Protein AF-A0A6F8YHE5-F1 (afdb_monomer_lite)

Secondary structure (DSSP, 8-state):
-HHHHHHTT--HHHHHHHHT--HHHHHHHHTT-SPPPHHHHHHHHHHTT---HHHHHHHHHHHHHHHHHHHHTT-SS-----THHHHHHHHGGG-

pLDDT: mean 73.05, std 18.0, range [39.25, 96.62]

InterPro domains:
  IPR001387 Cro/C1-type, helix-turn-helix domain [PS50943] (1-56)
  IPR001387 Cro/C1-type, helix-turn-helix domain [cd00093] (2-50)
  IPR010982 Lambda repressor-like, DNA-binding domain superfamily [SSF47413] (2-50)

Sequence (95 aa):
MRELREDRGFTLRYVSERLGLAYAEVKAFEHGGRVFQHGEVIGLLDLYGVYETGERERLFALARDTFRMSRWENDFDAPQLDTSLLDSLWLESMA

Structure (mmCIF, N/CA/C/O backbone):
data_AF-A0A6F8YHE5-F1
#
_entry.id   AF-A0A6F8YHE5-F1
#
loop_
_atom_site.group_PDB
_atom_site.id
_atom_site.type_symbol
_atom_site.label_atom_id
_atom_site.label_alt_id
_atom_site.label_comp_id
_atom_site.label_asym_id
_atom_site.label_entity_id
_atom_site.label_seq_id
_atom_site.pdbx_PDB_ins_code
_atom_site.Cartn_x
_atom_site.Cartn_y
_atom_site.Cartn_z
_atom_site.occupancy
_atom_site.B_iso_or_equiv
_atom_site.auth_seq_id
_atom_site.auth_comp_id
_atom_site.auth_asym_id
_atom_site.auth_atom_id
_atom_site.pdbx_PDB_model_num
ATOM 1 N N . MET A 1 1 ? -3.966 4.516 -2.005 1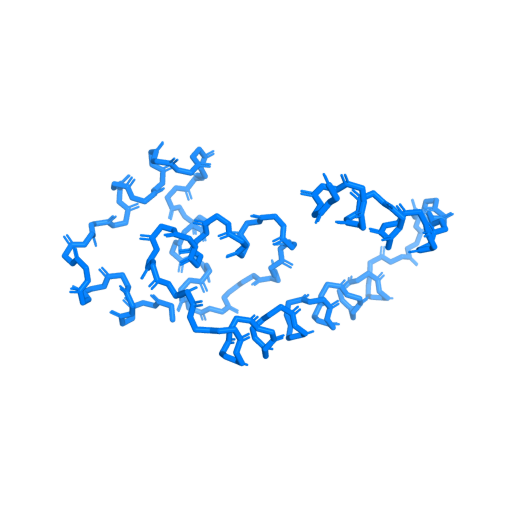.00 84.00 1 MET A N 1
ATOM 2 C CA . MET A 1 1 ? -2.858 3.641 -1.542 1.00 84.00 1 MET A CA 1
ATOM 3 C C . MET A 1 1 ? -2.361 4.016 -0.157 1.00 84.00 1 MET A C 1
ATOM 5 O O . MET A 1 1 ? -2.436 3.172 0.720 1.00 84.00 1 MET A O 1
ATOM 9 N N . ARG A 1 2 ? -1.899 5.255 0.068 1.00 91.81 2 ARG A N 1
ATOM 10 C CA . ARG A 1 2 ? -1.466 5.700 1.403 1.00 91.81 2 ARG A CA 1
ATOM 11 C C . ARG A 1 2 ? -2.549 5.537 2.474 1.00 91.81 2 ARG A C 1
ATOM 13 O O . ARG A 1 2 ? -2.283 4.938 3.506 1.00 91.81 2 ARG A O 1
ATOM 20 N N . GLU A 1 3 ? -3.750 6.036 2.200 1.00 91.06 3 GLU A N 1
ATOM 21 C CA . GLU A 1 3 ? -4.895 5.945 3.119 1.00 91.06 3 GLU A CA 1
ATOM 22 C C . GLU A 1 3 ? -5.221 4.483 3.451 1.00 91.06 3 GLU A C 1
ATOM 24 O O . GLU A 1 3 ? -5.241 4.114 4.615 1.00 91.06 3 GLU A O 1
ATOM 29 N N . LEU A 1 4 ? -5.292 3.612 2.436 1.00 90.75 4 LEU A N 1
ATOM 30 C CA . LEU A 1 4 ? -5.491 2.166 2.618 1.00 90.75 4 LEU A CA 1
ATOM 31 C C . LEU A 1 4 ? -4.443 1.520 3.542 1.00 90.75 4 LEU A C 1
ATOM 33 O O . LEU A 1 4 ? -4.767 0.625 4.320 1.00 90.75 4 LEU A O 1
ATOM 37 N N . ARG A 1 5 ? -3.179 1.959 3.471 1.00 94.19 5 ARG A N 1
ATOM 38 C CA . ARG A 1 5 ? -2.127 1.489 4.384 1.00 94.19 5 ARG A CA 1
ATOM 39 C C . ARG A 1 5 ? -2.379 1.965 5.814 1.00 94.19 5 ARG A C 1
ATOM 41 O O . ARG A 1 5 ? -2.227 1.187 6.758 1.00 94.19 5 ARG A O 1
ATOM 48 N N . GLU A 1 6 ? -2.686 3.250 5.966 1.00 94.75 6 GLU A N 1
ATOM 49 C CA . GLU A 1 6 ? -2.890 3.905 7.261 1.00 94.75 6 GLU A CA 1
ATOM 50 C C . GLU A 1 6 ? -4.127 3.350 7.980 1.00 94.75 6 GLU A C 1
ATOM 52 O O . GLU A 1 6 ? -4.032 3.045 9.167 1.00 94.75 6 GLU A O 1
ATOM 57 N N . ASP A 1 7 ? -5.211 3.073 7.255 1.00 94.06 7 ASP A N 1
ATOM 58 C CA . ASP A 1 7 ? -6.424 2.427 7.776 1.00 94.06 7 ASP A CA 1
ATOM 59 C C . ASP A 1 7 ? -6.157 1.023 8.333 1.00 94.06 7 ASP A C 1
ATOM 61 O O . ASP A 1 7 ? -6.815 0.567 9.268 1.00 94.06 7 ASP A O 1
ATOM 65 N N . ARG A 1 8 ? -5.155 0.325 7.786 1.00 92.06 8 ARG A N 1
ATOM 66 C CA . ARG A 1 8 ? -4.695 -0.979 8.290 1.00 92.06 8 ARG A CA 1
ATOM 67 C C . ARG A 1 8 ? -3.646 -0.874 9.394 1.00 92.06 8 ARG A C 1
ATOM 69 O O . ARG A 1 8 ? -3.199 -1.898 9.904 1.00 92.06 8 ARG A O 1
ATOM 76 N N . GLY A 1 9 ? -3.239 0.338 9.770 1.00 95.25 9 GLY A N 1
ATOM 77 C CA . GLY A 1 9 ? -2.210 0.576 10.782 1.00 95.25 9 GLY A CA 1
ATOM 78 C C . GLY A 1 9 ? -0.815 0.113 10.357 1.00 95.25 9 GLY A C 1
ATOM 79 O O . GLY A 1 9 ? 0.062 -0.075 11.201 1.00 95.25 9 GLY A O 1
ATOM 80 N N . PHE A 1 10 ? -0.582 -0.097 9.058 1.00 96.19 10 PHE A N 1
ATOM 81 C CA . PHE A 1 10 ? 0.697 -0.591 8.569 1.00 96.19 10 PHE A CA 1
ATOM 82 C C . PHE A 1 10 ? 1.716 0.536 8.412 1.00 96.19 10 PHE A C 1
ATOM 84 O O . PHE A 1 10 ? 1.448 1.609 7.865 1.00 96.19 10 PHE A O 1
ATOM 91 N N . THR A 1 11 ? 2.945 0.267 8.846 1.00 96.62 11 THR A N 1
ATOM 92 C CA . THR A 1 11 ? 4.078 1.153 8.565 1.00 96.62 11 THR A CA 1
ATOM 93 C C . THR A 1 11 ? 4.620 0.879 7.164 1.00 96.62 11 THR A C 1
ATOM 95 O O . THR A 1 11 ? 4.538 -0.241 6.663 1.00 96.62 11 THR A O 1
ATOM 98 N N . LEU A 1 12 ? 5.245 1.878 6.537 1.00 95.19 12 LEU A N 1
ATOM 99 C CA . LEU A 1 12 ? 5.942 1.686 5.258 1.00 95.19 12 LEU A CA 1
ATOM 100 C C . LEU A 1 12 ? 7.012 0.582 5.336 1.00 95.19 12 LEU A C 1
ATOM 102 O O . LEU A 1 12 ? 7.185 -0.176 4.388 1.00 95.19 12 LEU A O 1
ATOM 106 N N . ARG A 1 13 ? 7.693 0.460 6.485 1.00 95.75 13 ARG A N 1
ATOM 107 C CA . ARG A 1 13 ? 8.690 -0.588 6.740 1.00 95.75 13 ARG A CA 1
ATOM 108 C C . ARG A 1 13 ? 8.064 -1.981 6.760 1.00 95.75 13 ARG A C 1
ATOM 110 O 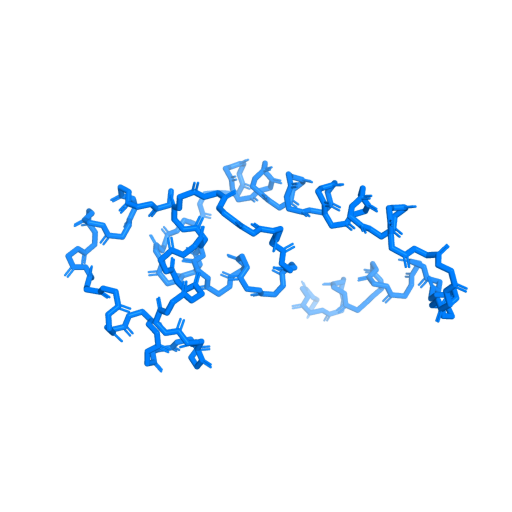O . ARG A 1 13 ? 8.593 -2.895 6.142 1.00 95.75 13 ARG A O 1
ATOM 117 N N . TYR A 1 14 ? 6.931 -2.128 7.440 1.00 96.44 14 TYR A N 1
ATOM 118 C CA . TYR A 1 14 ? 6.200 -3.392 7.463 1.00 96.44 14 TYR A CA 1
ATOM 119 C C . TYR A 1 14 ? 5.801 -3.823 6.047 1.00 96.44 14 TYR A C 1
ATOM 121 O O . TYR A 1 14 ? 6.014 -4.968 5.661 1.00 96.44 14 TYR A O 1
ATOM 129 N N . VAL A 1 15 ? 5.284 -2.889 5.246 1.00 94.62 15 VAL A N 1
ATOM 130 C CA . VAL A 1 15 ? 4.894 -3.158 3.856 1.00 94.62 15 VAL A CA 1
ATOM 131 C C . VAL A 1 15 ? 6.099 -3.540 2.999 1.00 94.62 15 VAL A C 1
ATOM 133 O O . VAL A 1 15 ? 6.024 -4.513 2.252 1.00 94.62 15 VAL A O 1
ATOM 136 N N . SER A 1 16 ? 7.220 -2.824 3.134 1.00 93.12 16 SER A N 1
ATOM 137 C CA . SER A 1 16 ? 8.441 -3.118 2.377 1.00 93.12 16 SER A CA 1
ATOM 138 C C . SER A 1 16 ? 8.965 -4.522 2.682 1.00 93.12 16 SER A C 1
ATOM 140 O O . SER A 1 16 ? 9.238 -5.294 1.769 1.00 93.12 16 SER A O 1
ATOM 142 N N . GLU A 1 17 ? 9.038 -4.884 3.966 1.00 93.31 17 GLU A N 1
ATOM 143 C CA . GLU A 1 17 ? 9.479 -6.211 4.410 1.00 93.31 17 GLU A CA 1
ATOM 144 C C . GLU A 1 17 ? 8.513 -7.310 3.940 1.00 93.31 17 GLU A C 1
ATOM 146 O O . GLU A 1 17 ? 8.946 -8.363 3.477 1.00 93.31 17 GLU A O 1
ATOM 151 N N . ARG A 1 18 ? 7.200 -7.061 4.005 1.00 91.94 18 ARG A N 1
ATOM 152 C CA . ARG A 1 18 ? 6.173 -8.052 3.664 1.00 91.94 18 ARG A CA 1
ATOM 153 C C . ARG A 1 18 ? 6.071 -8.348 2.167 1.00 91.94 18 ARG A C 1
ATOM 155 O O . ARG A 1 18 ? 5.664 -9.459 1.818 1.00 91.94 18 ARG A O 1
ATOM 162 N N . LEU A 1 19 ? 6.402 -7.370 1.322 1.00 87.81 19 LEU A N 1
ATOM 163 C CA . LEU A 1 19 ? 6.350 -7.468 -0.141 1.00 87.81 19 LEU A CA 1
ATOM 164 C C . LEU A 1 19 ? 7.726 -7.661 -0.794 1.00 87.81 19 LEU A C 1
ATOM 166 O O . LEU A 1 19 ? 7.789 -7.881 -1.998 1.00 87.81 19 LEU A O 1
ATOM 170 N N . GLY A 1 20 ? 8.820 -7.578 -0.030 1.00 88.44 20 GLY A N 1
ATOM 171 C CA . GLY A 1 20 ? 10.180 -7.663 -0.571 1.00 88.44 20 GLY A CA 1
ATOM 172 C C . GLY A 1 20 ? 10.577 -6.465 -1.443 1.00 88.44 20 GLY A C 1
ATOM 173 O O . GLY A 1 20 ? 11.486 -6.581 -2.259 1.00 88.44 20 GLY A O 1
ATOM 174 N N . LEU A 1 21 ? 9.898 -5.327 -1.283 1.00 87.62 21 LEU A N 1
ATOM 175 C CA . LEU A 1 21 ? 10.139 -4.094 -2.037 1.00 87.62 21 LEU A CA 1
ATOM 176 C C . LEU A 1 21 ? 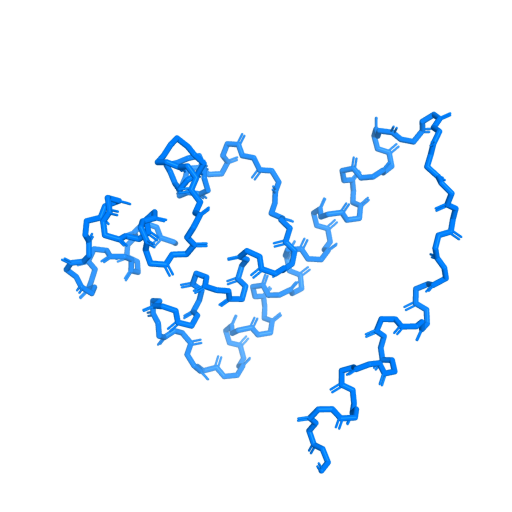11.051 -3.153 -1.250 1.00 87.62 21 LEU A C 1
ATOM 178 O O . LEU A 1 21 ? 11.063 -3.179 -0.017 1.00 87.62 21 LEU A O 1
ATOM 182 N N . ALA A 1 22 ? 11.779 -2.262 -1.924 1.00 90.38 22 ALA A N 1
ATOM 183 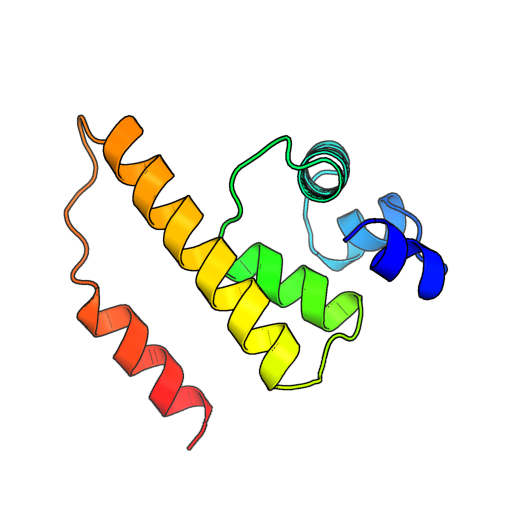C CA . ALA A 1 22 ? 12.545 -1.245 -1.216 1.00 90.38 22 ALA A CA 1
ATOM 184 C C . ALA A 1 22 ? 11.608 -0.195 -0.593 1.00 90.38 22 ALA A C 1
ATOM 186 O O . ALA A 1 22 ? 10.611 0.222 -1.181 1.00 90.38 22 ALA A O 1
ATOM 187 N N . TYR A 1 23 ? 11.956 0.316 0.592 1.00 91.56 23 TYR A N 1
ATOM 188 C CA . TYR A 1 23 ? 11.160 1.337 1.291 1.00 91.56 23 TYR A CA 1
ATOM 189 C C . TYR A 1 23 ? 10.867 2.572 0.419 1.00 91.56 23 TYR A C 1
ATOM 191 O O . TYR A 1 23 ? 9.761 3.116 0.434 1.00 91.56 23 TYR A O 1
ATOM 199 N N . ALA A 1 24 ? 11.865 3.016 -0.353 1.00 89.50 24 ALA A N 1
ATOM 200 C CA . ALA A 1 24 ? 11.728 4.142 -1.271 1.00 89.50 24 ALA A CA 1
ATOM 201 C C . ALA A 1 24 ? 10.716 3.859 -2.392 1.00 89.50 24 ALA A C 1
ATOM 203 O O . ALA A 1 24 ? 10.001 4.772 -2.797 1.00 89.50 24 ALA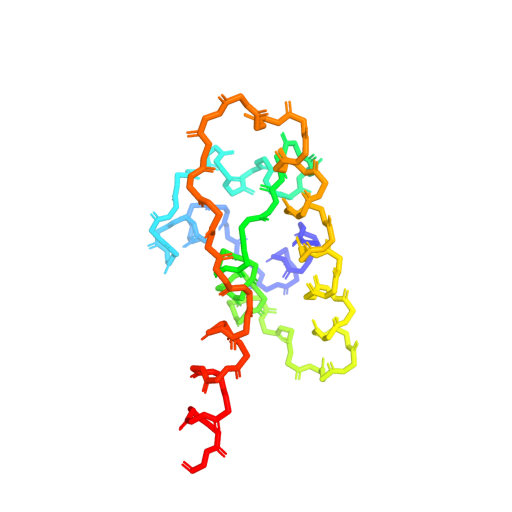 A O 1
ATOM 204 N N . GLU A 1 25 ? 10.609 2.607 -2.841 1.00 86.69 25 GLU A N 1
ATOM 205 C CA . GLU A 1 25 ? 9.628 2.188 -3.841 1.00 86.69 25 GLU A CA 1
ATOM 206 C C . GLU A 1 25 ? 8.221 2.215 -3.253 1.00 86.69 25 GLU A C 1
ATOM 208 O O . GLU A 1 25 ? 7.358 2.868 -3.828 1.00 86.69 25 GLU A O 1
ATOM 213 N N . VAL A 1 26 ? 8.007 1.636 -2.062 1.00 89.38 26 VAL A N 1
ATOM 214 C CA . VAL A 1 26 ? 6.721 1.718 -1.333 1.00 89.38 26 VAL A CA 1
ATOM 215 C C . VAL A 1 26 ? 6.272 3.168 -1.165 1.00 89.38 26 VAL A C 1
ATOM 217 O O . VAL A 1 26 ? 5.127 3.517 -1.455 1.00 89.38 26 VAL A O 1
ATOM 220 N N . LYS A 1 27 ? 7.195 4.051 -0.775 1.00 90.12 27 LYS A N 1
ATOM 221 C CA . LYS A 1 27 ? 6.912 5.481 -0.660 1.00 90.12 27 LYS A CA 1
ATOM 222 C C . LYS A 1 27 ? 6.567 6.111 -2.014 1.00 90.12 27 LYS A C 1
ATOM 224 O O . LYS A 1 27 ? 5.605 6.871 -2.082 1.00 90.12 27 LYS A O 1
ATOM 229 N N . ALA A 1 28 ? 7.320 5.820 -3.074 1.00 85.44 28 ALA A N 1
ATOM 230 C CA . ALA A 1 28 ? 7.048 6.344 -4.411 1.00 85.44 28 ALA A CA 1
ATOM 231 C C . ALA A 1 28 ? 5.690 5.863 -4.948 1.00 85.44 28 ALA A C 1
ATOM 233 O O . ALA A 1 28 ? 4.952 6.671 -5.511 1.00 85.44 28 ALA A O 1
ATOM 234 N N . PHE A 1 29 ? 5.321 4.600 -4.706 1.00 83.12 29 PHE A N 1
ATOM 235 C CA . PHE A 1 29 ? 4.013 4.047 -5.070 1.00 83.12 29 PHE A CA 1
ATOM 236 C C . PHE A 1 29 ? 2.865 4.824 -4.434 1.00 83.12 29 PHE A C 1
ATOM 238 O O . PHE A 1 29 ? 1.889 5.154 -5.101 1.00 83.12 29 PHE A O 1
ATOM 245 N N . GLU A 1 30 ? 2.980 5.157 -3.150 1.00 86.88 30 GLU A N 1
ATOM 246 C CA . GLU A 1 30 ? 1.922 5.874 -2.437 1.00 86.88 30 GLU A CA 1
ATOM 247 C C . GLU A 1 30 ? 1.715 7.315 -2.900 1.00 86.88 30 GLU A C 1
ATOM 249 O O . GLU A 1 30 ? 0.625 7.851 -2.713 1.00 86.88 30 GLU A O 1
ATOM 254 N N . HIS A 1 31 ? 2.735 7.924 -3.508 1.00 86.44 31 HIS A N 1
ATOM 255 C CA . HIS A 1 31 ? 2.705 9.309 -3.981 1.00 86.44 31 HIS A CA 1
ATOM 256 C C . HIS A 1 31 ? 2.568 9.420 -5.509 1.00 86.44 31 HIS A C 1
ATOM 258 O O . HIS A 1 31 ? 2.623 10.527 -6.036 1.00 86.44 31 HIS A O 1
ATOM 264 N N . GLY A 1 32 ? 2.424 8.299 -6.230 1.00 78.44 32 GLY A N 1
ATOM 265 C CA . GLY A 1 32 ? 2.357 8.287 -7.697 1.00 78.44 32 GLY A CA 1
ATOM 266 C C . GLY A 1 32 ? 3.678 8.649 -8.389 1.00 78.44 32 GLY A C 1
ATOM 267 O O . GLY A 1 32 ? 3.676 9.068 -9.540 1.00 78.44 32 GLY A O 1
ATOM 268 N N . GLY A 1 33 ? 4.813 8.511 -7.697 1.00 74.12 33 GLY A N 1
ATOM 269 C CA . GLY A 1 33 ? 6.138 8.889 -8.202 1.00 74.12 33 GLY A CA 1
ATOM 270 C C . GLY A 1 33 ? 6.784 7.877 -9.155 1.00 74.12 33 GLY A C 1
ATOM 271 O O . GLY A 1 33 ? 7.862 8.149 -9.675 1.00 74.12 33 GLY A O 1
ATOM 272 N N . ARG A 1 34 ? 6.166 6.707 -9.368 1.00 72.69 34 ARG A N 1
ATOM 273 C CA . ARG A 1 34 ? 6.592 5.705 -10.358 1.00 72.69 34 ARG A CA 1
ATOM 274 C C . ARG A 1 34 ? 5.394 4.989 -10.967 1.00 72.69 34 ARG A C 1
ATOM 276 O O . ARG A 1 34 ? 4.350 4.869 -10.328 1.00 72.69 34 ARG A O 1
ATOM 283 N N . VAL A 1 35 ? 5.591 4.461 -12.172 1.00 69.12 35 VAL A N 1
ATOM 284 C CA . VAL A 1 35 ? 4.629 3.575 -12.832 1.00 69.12 35 VAL A CA 1
ATOM 285 C C . VAL A 1 35 ? 4.580 2.233 -12.104 1.00 69.12 35 VAL A C 1
ATOM 287 O O . VAL A 1 35 ? 5.587 1.726 -11.601 1.00 69.12 35 VAL A O 1
ATOM 290 N N . PHE A 1 36 ? 3.380 1.676 -12.026 1.00 68.00 36 PHE A N 1
ATOM 291 C CA . PHE A 1 36 ? 3.106 0.427 -11.340 1.00 68.00 36 PHE A CA 1
ATOM 292 C C . PHE A 1 36 ? 3.392 -0.782 -12.238 1.00 68.00 36 PHE A C 1
ATOM 294 O O . PHE A 1 36 ? 2.875 -0.843 -13.355 1.00 68.00 36 PHE A O 1
ATOM 301 N N . GLN A 1 37 ? 4.136 -1.782 -11.748 1.00 72.56 37 GLN A N 1
ATOM 302 C CA . GLN A 1 37 ? 4.089 -3.110 -12.361 1.00 72.56 37 GLN A CA 1
ATOM 303 C C . GLN A 1 37 ? 2.884 -3.882 -11.821 1.00 72.56 37 GLN A C 1
ATOM 305 O O . GLN A 1 37 ? 2.520 -3.767 -10.650 1.00 72.56 37 GLN A O 1
ATOM 310 N N . HIS A 1 38 ? 2.264 -4.699 -12.673 1.00 71.88 38 HIS A N 1
ATOM 311 C CA . HIS A 1 38 ? 1.014 -5.384 -12.341 1.00 71.88 38 HIS A CA 1
ATOM 312 C C . HIS A 1 38 ? 1.112 -6.247 -11.066 1.00 71.88 38 HIS A C 1
ATOM 314 O O . HIS A 1 38 ? 0.240 -6.161 -10.203 1.00 71.88 38 HIS A O 1
ATOM 320 N N . GLY A 1 39 ? 2.204 -7.004 -10.898 1.00 73.75 39 GLY A N 1
ATOM 321 C CA . GLY A 1 39 ? 2.417 -7.855 -9.718 1.00 73.75 39 GLY A CA 1
ATOM 322 C C . GLY A 1 39 ? 2.565 -7.080 -8.404 1.00 73.75 39 GLY A C 1
ATOM 323 O O . GLY A 1 39 ? 2.072 -7.518 -7.367 1.00 73.75 39 GLY A O 1
ATOM 324 N N . GLU A 1 40 ? 3.178 -5.895 -8.445 1.00 81.00 40 GLU A N 1
ATOM 325 C CA . GLU A 1 40 ? 3.374 -5.041 -7.264 1.00 81.00 40 GLU A CA 1
ATOM 326 C C . GLU A 1 40 ? 2.038 -4.478 -6.764 1.00 81.00 40 GLU A C 1
ATOM 328 O O . GLU A 1 40 ? 1.793 -4.408 -5.559 1.00 81.00 40 GLU A O 1
ATOM 333 N N . VAL A 1 41 ? 1.140 -4.130 -7.693 1.00 81.81 41 VAL A N 1
ATOM 334 C CA . VAL A 1 41 ? -0.212 -3.650 -7.371 1.00 81.81 41 VAL A CA 1
ATOM 335 C C . VAL A 1 41 ? -1.038 -4.751 -6.735 1.00 81.81 41 VAL A C 1
ATOM 337 O O . VAL A 1 41 ? -1.684 -4.495 -5.726 1.00 81.81 41 VAL A O 1
ATOM 340 N N . ILE A 1 42 ? -0.985 -5.973 -7.272 1.00 83.75 42 ILE A N 1
ATOM 341 C CA . ILE A 1 42 ? -1.670 -7.126 -6.673 1.00 83.75 42 ILE A CA 1
ATOM 342 C C . ILE A 1 42 ? -1.212 -7.310 -5.224 1.00 83.75 42 ILE A C 1
ATOM 344 O O . ILE A 1 42 ? -2.042 -7.303 -4.318 1.00 83.75 42 ILE A O 1
ATOM 348 N N . GLY A 1 43 ? 0.103 -7.382 -4.992 1.00 86.38 43 GLY A N 1
ATOM 349 C CA . GLY A 1 43 ? 0.653 -7.576 -3.650 1.00 86.38 43 GLY A CA 1
ATOM 350 C C . GLY A 1 43 ? 0.256 -6.470 -2.667 1.00 86.38 43 GLY A C 1
ATOM 351 O O . GLY A 1 43 ? -0.095 -6.758 -1.523 1.00 86.38 43 GLY A O 1
ATOM 352 N N . LEU A 1 44 ? 0.259 -5.208 -3.109 1.00 86.69 44 LEU A N 1
ATOM 353 C CA . LEU A 1 44 ? -0.176 -4.080 -2.284 1.00 86.69 44 LEU A CA 1
ATOM 354 C C . LEU A 1 44 ? -1.675 -4.125 -1.973 1.00 86.69 44 LEU A C 1
ATOM 356 O O . LEU A 1 44 ? -2.052 -3.895 -0.828 1.00 86.69 44 LEU A O 1
ATOM 360 N N . LEU A 1 45 ? -2.528 -4.414 -2.958 1.00 86.50 45 LEU A N 1
ATOM 361 C CA . LEU A 1 45 ? -3.979 -4.478 -2.759 1.00 86.50 45 LEU A CA 1
ATOM 362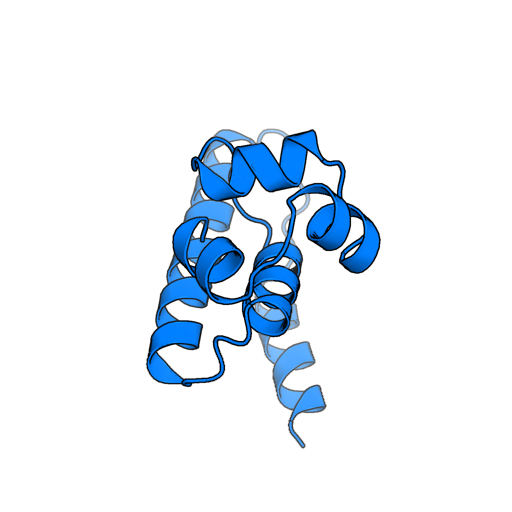 C C . LEU A 1 45 ? -4.380 -5.648 -1.866 1.00 86.50 45 LEU A C 1
ATOM 364 O O . LEU A 1 45 ? -5.221 -5.467 -0.988 1.00 86.50 45 LEU A O 1
ATOM 368 N N . ASP A 1 46 ? -3.744 -6.805 -2.029 1.00 87.88 46 ASP A N 1
ATOM 369 C CA . ASP A 1 46 ? -3.977 -7.964 -1.171 1.00 87.88 46 ASP A CA 1
ATOM 370 C C . ASP A 1 46 ? -3.527 -7.662 0.265 1.00 87.88 46 ASP A C 1
ATOM 372 O O . ASP A 1 46 ? -4.272 -7.895 1.218 1.00 87.88 46 ASP A O 1
ATOM 376 N N . LEU A 1 47 ? -2.347 -7.051 0.442 1.00 90.56 47 LEU A N 1
ATOM 377 C CA . LEU A 1 47 ? -1.863 -6.660 1.765 1.00 90.56 47 LEU A CA 1
ATOM 378 C C . LEU A 1 47 ? -2.781 -5.615 2.412 1.00 90.56 47 LEU A C 1
ATOM 380 O O . LEU A 1 47 ? -3.139 -5.740 3.581 1.00 90.56 47 LEU A O 1
ATOM 384 N N . TYR A 1 48 ? -3.220 -4.615 1.651 1.00 91.56 48 TYR A N 1
ATOM 385 C CA . TYR A 1 48 ? -4.158 -3.590 2.112 1.00 91.56 48 TYR A CA 1
ATOM 386 C C . TYR A 1 48 ? -5.608 -4.085 2.145 1.00 91.56 48 TYR A C 1
ATOM 388 O O . TYR A 1 48 ? -6.500 -3.327 2.506 1.00 91.56 48 TYR A O 1
ATOM 396 N N . GLY A 1 49 ? -5.839 -5.365 1.830 1.00 86.25 49 GLY A N 1
ATOM 397 C CA . GLY A 1 49 ? -7.112 -6.080 1.804 1.00 86.25 49 GLY A CA 1
ATOM 398 C C . GLY A 1 49 ? -8.226 -5.387 1.038 1.00 86.25 49 GLY A C 1
ATOM 399 O O . GLY A 1 49 ? -9.343 -5.298 1.549 1.00 86.25 49 GLY A O 1
ATOM 400 N N . VAL A 1 50 ? -7.908 -4.900 -0.157 1.00 84.44 50 VAL A N 1
ATOM 401 C CA . VAL A 1 50 ? -8.886 -4.477 -1.158 1.00 84.44 50 VAL A CA 1
ATOM 402 C C . VAL A 1 50 ? -9.348 -5.727 -1.904 1.00 84.44 50 VAL A C 1
ATOM 404 O O . VAL A 1 50 ? -8.728 -6.163 -2.874 1.00 84.44 50 VAL A O 1
ATOM 407 N N . TYR A 1 51 ? -10.423 -6.336 -1.405 1.00 76.88 51 TYR A N 1
ATOM 408 C CA . TYR A 1 51 ? -10.968 -7.587 -1.944 1.00 76.88 51 TYR A CA 1
ATOM 409 C C . TYR A 1 51 ? -12.239 -7.392 -2.777 1.00 76.88 51 TYR A C 1
ATOM 411 O O . TYR A 1 51 ? -12.675 -8.328 -3.444 1.00 76.88 51 TYR A O 1
ATOM 419 N N . GLU A 1 52 ? -12.840 -6.198 -2.754 1.00 78.81 52 GLU A N 1
ATOM 420 C CA . GLU A 1 52 ? -14.041 -5.919 -3.538 1.00 78.81 52 GLU A CA 1
ATOM 421 C C . GLU A 1 52 ? -13.713 -5.942 -5.036 1.00 78.81 52 GLU A C 1
ATOM 423 O O . GLU A 1 52 ? -12.897 -5.159 -5.529 1.00 78.81 52 GLU A O 1
ATOM 428 N N . THR A 1 53 ? -14.363 -6.851 -5.766 1.00 72.31 53 THR A N 1
ATOM 429 C CA . THR A 1 53 ? -14.022 -7.191 -7.153 1.00 72.31 53 THR A CA 1
ATOM 430 C C . THR A 1 53 ? -14.043 -5.973 -8.077 1.00 72.31 53 THR A C 1
ATOM 432 O O . THR A 1 53 ? -13.111 -5.784 -8.853 1.00 72.31 53 THR A O 1
ATOM 435 N N . GLY A 1 54 ? -15.035 -5.087 -7.938 1.00 77.31 54 GLY A N 1
ATOM 436 C CA . GLY A 1 54 ? -15.169 -3.908 -8.799 1.00 77.31 54 GLY A CA 1
ATOM 437 C C . GLY A 1 54 ? -14.114 -2.823 -8.554 1.00 77.31 54 GLY A C 1
ATOM 438 O O . GLY A 1 54 ? -13.674 -2.162 -9.494 1.00 77.31 54 GLY A O 1
ATOM 439 N N . GLU A 1 55 ? -13.676 -2.620 -7.310 1.00 73.81 55 GLU A N 1
ATOM 440 C CA . GLU A 1 55 ? -12.588 -1.681 -7.007 1.00 73.81 55 GLU A CA 1
ATOM 441 C C . GLU A 1 55 ? -11.236 -2.248 -7.444 1.00 73.81 55 GLU A C 1
ATOM 443 O O . GLU A 1 55 ? -10.427 -1.547 -8.058 1.00 73.81 55 GLU A O 1
ATOM 448 N N . ARG A 1 56 ? -11.037 -3.547 -7.213 1.00 76.38 56 ARG A N 1
ATOM 449 C CA . ARG A 1 56 ? -9.837 -4.272 -7.620 1.00 76.38 56 ARG A CA 1
ATOM 450 C C . ARG A 1 56 ? -9.655 -4.254 -9.142 1.00 76.38 56 ARG A C 1
ATOM 452 O O . ARG A 1 56 ? -8.573 -3.924 -9.619 1.00 76.38 56 ARG A O 1
ATOM 459 N N . GLU A 1 57 ? -10.715 -4.514 -9.908 1.00 76.19 57 GLU A N 1
ATOM 460 C CA . GLU A 1 57 ? -10.699 -4.448 -11.376 1.00 76.19 57 GLU A CA 1
ATOM 461 C C . GLU A 1 57 ? -10.359 -3.049 -11.902 1.00 76.19 57 GLU A C 1
ATOM 463 O O . GLU A 1 57 ? -9.546 -2.921 -12.820 1.00 76.19 57 GLU A O 1
ATOM 468 N N . ARG A 1 58 ? -10.915 -1.987 -11.301 1.00 78.44 58 ARG A N 1
ATOM 469 C CA . ARG A 1 58 ? -10.589 -0.601 -11.682 1.00 78.44 58 ARG A CA 1
ATOM 470 C C . ARG A 1 58 ? -9.111 -0.282 -11.465 1.00 78.44 58 ARG A C 1
ATOM 472 O O . ARG A 1 58 ? -8.472 0.298 -12.342 1.00 78.44 58 ARG A O 1
ATOM 479 N N . LEU A 1 59 ? -8.559 -0.674 -10.318 1.00 72.81 59 LEU A N 1
ATOM 480 C CA . LEU A 1 59 ? -7.151 -0.441 -9.989 1.00 72.81 59 LEU A CA 1
ATOM 481 C C . LEU A 1 59 ? -6.215 -1.276 -10.875 1.00 72.81 59 LEU A C 1
ATOM 483 O O . LEU A 1 59 ? -5.166 -0.785 -11.298 1.00 72.81 59 LEU A O 1
ATOM 487 N N . PHE A 1 60 ? -6.616 -2.497 -11.236 1.00 74.12 60 PHE A N 1
ATOM 488 C CA . PHE A 1 60 ? -5.889 -3.313 -12.208 1.00 74.12 60 PHE A CA 1
ATOM 489 C C . PHE A 1 60 ? -5.901 -2.721 -13.612 1.00 74.12 60 PHE A C 1
ATOM 491 O O . PHE A 1 60 ? -4.846 -2.675 -14.249 1.00 74.12 60 PHE A O 1
ATOM 498 N N . ALA A 1 61 ? -7.050 -2.241 -14.089 1.00 76.00 61 ALA A N 1
ATOM 499 C CA . ALA A 1 61 ? -7.148 -1.585 -15.388 1.00 76.00 61 ALA A CA 1
ATOM 500 C C . ALA A 1 61 ? -6.217 -0.363 -15.458 1.00 76.00 61 ALA A C 1
ATOM 502 O O . ALA A 1 61 ? -5.432 -0.243 -16.397 1.00 76.00 61 ALA A O 1
ATOM 503 N N . LEU A 1 62 ? -6.212 0.468 -14.410 1.00 72.44 62 LEU A N 1
ATOM 504 C CA . LEU A 1 62 ? -5.346 1.643 -14.319 1.00 72.44 62 LEU A CA 1
ATOM 505 C C . LEU A 1 62 ? -3.851 1.280 -14.337 1.00 72.44 62 LEU A C 1
ATOM 507 O O . LEU A 1 62 ? -3.061 1.903 -15.051 1.00 72.44 62 LEU A O 1
ATOM 511 N N . ALA A 1 63 ? -3.451 0.254 -13.582 1.00 70.69 63 ALA A N 1
ATOM 512 C CA . ALA A 1 63 ? -2.068 -0.217 -13.562 1.00 70.69 63 ALA A CA 1
ATOM 513 C C . ALA A 1 63 ? -1.632 -0.771 -14.928 1.00 70.69 63 ALA A C 1
ATOM 515 O O . ALA A 1 63 ? -0.541 -0.459 -15.408 1.00 70.69 63 ALA A O 1
ATOM 516 N N . ARG A 1 64 ? -2.504 -1.550 -15.583 1.00 68.88 64 ARG A N 1
ATOM 517 C CA . ARG A 1 64 ? -2.253 -2.120 -16.913 1.00 68.88 64 ARG A CA 1
ATOM 518 C C . ARG A 1 64 ? -2.086 -1.035 -17.975 1.00 68.88 64 ARG A C 1
ATOM 520 O O . ARG A 1 64 ? -1.170 -1.130 -18.791 1.00 68.88 64 ARG A O 1
ATOM 527 N N . ASP A 1 65 ? -2.934 -0.014 -17.959 1.00 66.94 65 ASP A N 1
ATOM 528 C CA . ASP A 1 65 ? -2.891 1.065 -18.948 1.00 66.94 65 ASP A CA 1
ATOM 529 C C . ASP A 1 65 ? -1.662 1.964 -18.756 1.00 66.94 65 ASP A C 1
ATOM 531 O O . ASP A 1 65 ? -0.991 2.306 -19.730 1.00 66.94 65 ASP A O 1
ATOM 535 N N . THR A 1 66 ? -1.278 2.247 -17.507 1.00 62.59 66 THR A N 1
ATOM 536 C CA . THR A 1 66 ? -0.073 3.043 -17.216 1.00 62.59 66 THR A CA 1
ATOM 537 C C . THR A 1 66 ? 1.206 2.285 -17.590 1.00 62.59 66 THR A C 1
ATOM 539 O O . THR A 1 66 ? 2.128 2.862 -18.166 1.00 62.59 66 THR A O 1
ATOM 542 N N . PHE A 1 67 ? 1.258 0.974 -17.327 1.00 60.28 67 PHE A N 1
ATOM 543 C CA . PHE A 1 67 ? 2.374 0.127 -17.756 1.00 60.28 67 PHE A CA 1
ATOM 544 C C . PHE A 1 67 ? 2.491 0.068 -19.283 1.00 60.28 67 PHE A C 1
ATOM 546 O O . PHE A 1 67 ? 3.594 0.164 -19.821 1.00 60.28 67 PHE A O 1
ATOM 553 N N . ARG A 1 68 ? 1.355 -0.038 -19.991 1.00 57.91 68 ARG A N 1
ATOM 554 C CA . ARG A 1 68 ? 1.330 0.045 -21.456 1.00 57.91 68 ARG A CA 1
ATOM 555 C C . ARG A 1 68 ? 1.933 1.368 -21.913 1.00 57.91 68 ARG A C 1
ATOM 557 O O . ARG A 1 68 ? 2.905 1.320 -22.651 1.00 57.91 68 ARG A O 1
ATOM 564 N N . MET A 1 69 ? 1.441 2.514 -21.437 1.00 55.47 69 MET A N 1
ATOM 565 C CA . MET A 1 69 ? 1.946 3.843 -21.826 1.00 55.47 69 MET A CA 1
ATOM 566 C C . MET A 1 69 ? 3.445 4.031 -21.540 1.00 55.47 69 MET A C 1
ATOM 568 O O . MET A 1 69 ? 4.177 4.489 -22.411 1.00 55.47 69 MET A O 1
ATOM 572 N N . SER A 1 70 ? 3.920 3.588 -20.373 1.00 52.75 70 SER A N 1
ATOM 573 C CA . SER A 1 70 ? 5.340 3.656 -19.997 1.00 52.75 70 SER A CA 1
ATOM 574 C C . SER A 1 70 ? 6.262 2.849 -20.915 1.00 52.75 70 SER A C 1
ATOM 576 O O . SER A 1 70 ? 7.440 3.192 -21.034 1.00 52.75 70 SER A O 1
ATOM 578 N N . ARG A 1 71 ? 5.747 1.781 -21.542 1.00 51.06 71 ARG A N 1
ATOM 579 C CA . ARG A 1 71 ? 6.471 0.986 -22.542 1.00 51.06 71 ARG A CA 1
ATOM 580 C C . ARG A 1 71 ? 6.582 1.725 -23.882 1.00 51.06 71 ARG A C 1
ATOM 582 O O . ARG A 1 71 ? 7.659 1.718 -24.457 1.00 51.06 71 ARG A O 1
ATOM 589 N N . TRP A 1 72 ? 5.549 2.449 -24.329 1.00 49.94 72 TRP A N 1
ATOM 590 C CA . TRP A 1 72 ? 5.638 3.267 -25.556 1.00 49.94 72 TRP A CA 1
ATOM 591 C C . TRP A 1 72 ? 6.666 4.405 -25.442 1.00 49.94 72 TRP A C 1
ATOM 593 O O . TRP A 1 72 ? 7.275 4.770 -26.441 1.00 49.94 72 TRP A O 1
ATOM 603 N N . GLU A 1 73 ? 6.893 4.946 -24.240 1.00 48.41 73 GLU A N 1
ATOM 604 C CA . GLU A 1 73 ? 7.918 5.978 -24.001 1.00 48.41 73 GLU A CA 1
ATOM 605 C C . GLU A 1 73 ? 9.344 5.411 -23.830 1.00 48.41 73 GLU A C 1
ATOM 607 O O . GLU A 1 73 ? 10.305 6.170 -23.937 1.00 48.41 73 GLU A O 1
ATOM 612 N N . ASN A 1 74 ? 9.504 4.100 -23.587 1.00 46.25 74 ASN A N 1
ATOM 613 C CA . ASN A 1 74 ? 10.809 3.449 -23.361 1.00 46.25 74 ASN A CA 1
ATOM 614 C C . ASN A 1 74 ? 11.251 2.477 -24.470 1.00 46.25 74 ASN A C 1
ATOM 616 O O . ASN A 1 74 ? 12.379 1.982 -24.421 1.00 46.25 74 ASN A O 1
ATOM 620 N N . ASP A 1 75 ? 10.414 2.196 -25.468 1.00 42.88 75 ASP A N 1
ATOM 621 C CA . ASP A 1 75 ? 10.749 1.246 -26.531 1.00 42.88 75 ASP A CA 1
ATOM 622 C C . ASP A 1 75 ? 11.640 1.881 -27.609 1.00 42.88 75 ASP A C 1
ATOM 624 O O . ASP A 1 75 ? 11.187 2.319 -28.665 1.00 42.88 75 ASP A O 1
ATOM 628 N N . PHE A 1 76 ? 12.949 1.849 -27.346 1.00 43.25 76 PHE A N 1
ATOM 629 C CA . PHE A 1 76 ? 13.950 1.657 -28.396 1.00 43.25 76 PHE A CA 1
ATOM 630 C C . PHE A 1 76 ? 14.520 0.228 -28.442 1.00 43.25 76 PHE A C 1
ATOM 632 O O . PHE A 1 76 ? 15.258 -0.040 -29.380 1.00 43.25 76 PHE A O 1
ATOM 639 N N . ASP A 1 77 ? 14.201 -0.697 -27.511 1.00 47.75 77 ASP A N 1
ATOM 640 C CA . ASP A 1 77 ? 14.800 -2.054 -27.561 1.00 47.75 77 ASP A CA 1
ATOM 641 C C . ASP A 1 77 ? 14.167 -3.150 -26.653 1.00 47.75 77 ASP A C 1
ATOM 643 O O . ASP A 1 77 ? 14.879 -3.926 -26.012 1.00 47.75 77 ASP A O 1
ATOM 647 N N . ALA A 1 78 ? 12.834 -3.280 -26.561 1.00 48.06 78 ALA A N 1
ATOM 648 C CA . ALA A 1 78 ? 12.222 -4.433 -25.873 1.00 48.06 78 ALA A CA 1
ATOM 649 C C . ALA A 1 78 ? 11.615 -5.453 -26.863 1.00 48.06 78 ALA A C 1
ATOM 651 O O . ALA A 1 78 ? 10.854 -5.062 -27.754 1.00 48.06 78 ALA A O 1
ATOM 652 N N . PRO A 1 79 ? 11.896 -6.769 -26.720 1.00 42.56 79 PRO A N 1
ATOM 653 C CA . PRO A 1 79 ? 11.307 -7.792 -27.579 1.00 42.56 79 PRO A CA 1
ATOM 654 C C . PRO A 1 79 ? 9.789 -7.824 -27.376 1.00 42.56 79 PRO A C 1
ATOM 656 O O . PRO A 1 79 ? 9.307 -7.878 -26.240 1.00 42.56 79 PRO A O 1
ATOM 659 N N . GLN A 1 80 ? 9.036 -7.777 -28.479 1.00 48.50 80 GLN A N 1
ATOM 660 C CA . GLN A 1 80 ? 7.575 -7.800 -28.455 1.00 48.50 80 GLN A CA 1
ATOM 661 C C . GLN A 1 80 ? 7.089 -9.122 -27.848 1.00 48.50 80 GLN A C 1
ATOM 663 O O . GLN A 1 80 ? 7.053 -10.152 -28.518 1.00 48.50 80 GLN A O 1
ATOM 668 N N . LEU A 1 81 ? 6.730 -9.102 -26.564 1.00 49.03 81 LEU A N 1
ATOM 669 C CA . LEU A 1 81 ? 6.048 -10.229 -25.941 1.00 49.03 81 LEU A CA 1
ATOM 670 C C . LEU A 1 81 ? 4.585 -10.227 -26.393 1.00 49.03 81 LEU A C 1
ATOM 672 O O . LEU A 1 81 ? 3.893 -9.216 -26.246 1.00 49.03 81 LEU A O 1
ATOM 676 N N . ASP A 1 82 ? 4.126 -11.365 -26.909 1.00 46.41 82 ASP A N 1
ATOM 677 C CA . ASP A 1 82 ? 2.734 -11.583 -27.288 1.00 46.41 82 ASP A CA 1
ATOM 678 C C . ASP A 1 82 ? 1.842 -11.526 -26.040 1.00 46.41 82 ASP A C 1
ATOM 680 O O . ASP A 1 82 ? 1.938 -12.343 -25.120 1.00 46.41 82 ASP A O 1
ATOM 684 N N . THR A 1 83 ? 0.986 -10.510 -25.994 1.00 52.56 83 THR A N 1
ATOM 685 C CA . THR A 1 83 ? 0.106 -10.214 -24.865 1.00 52.56 83 THR A CA 1
ATOM 686 C C . THR A 1 83 ? -1.005 -11.247 -24.681 1.00 52.56 83 THR A C 1
ATOM 688 O O . THR A 1 83 ? -1.617 -11.255 -23.616 1.00 52.56 83 THR A O 1
ATOM 691 N N . SER A 1 84 ? -1.230 -12.145 -25.647 1.00 53.28 84 SER A N 1
ATOM 692 C CA . SER A 1 84 ? -2.183 -13.256 -25.516 1.00 53.28 84 SER A CA 1
ATOM 693 C C . SER A 1 84 ? -1.753 -14.311 -24.484 1.00 53.28 84 SER A C 1
ATOM 695 O O . SER A 1 84 ? -2.607 -14.954 -23.877 1.00 53.28 84 SER A O 1
ATOM 697 N N . LEU A 1 85 ? -0.449 -14.434 -24.203 1.00 48.75 85 LEU A N 1
ATOM 698 C CA . LEU A 1 85 ? 0.084 -15.378 -23.209 1.00 48.75 85 LEU A CA 1
ATOM 699 C C . LEU A 1 85 ? -0.173 -14.947 -21.757 1.00 48.75 85 LEU A C 1
ATOM 701 O O . LEU A 1 85 ? -0.163 -15.775 -20.845 1.00 48.75 85 LEU A O 1
ATOM 705 N N . LEU A 1 86 ? -0.400 -13.650 -21.528 1.00 54.03 86 LEU A N 1
ATOM 706 C CA . LEU A 1 86 ? -0.708 -13.116 -20.199 1.00 54.03 86 LEU A CA 1
ATOM 707 C C . LEU A 1 86 ? -2.156 -13.417 -19.790 1.00 54.03 86 LEU A C 1
ATOM 709 O O . LEU A 1 86 ? -2.411 -13.638 -18.608 1.00 54.03 86 LEU A O 1
ATOM 713 N N . ASP A 1 87 ? -3.078 -13.487 -20.755 1.00 51.59 87 ASP A N 1
ATOM 714 C CA . ASP A 1 87 ? -4.482 -13.825 -20.501 1.00 51.59 87 ASP A CA 1
ATOM 715 C C . ASP A 1 87 ? -4.667 -15.337 -20.251 1.00 51.59 87 ASP A C 1
ATOM 717 O O . ASP A 1 87 ? -5.477 -15.731 -19.410 1.00 51.59 87 ASP A O 1
ATOM 721 N N . SER A 1 88 ? -3.881 -16.202 -20.910 1.00 50.28 88 SER A N 1
ATOM 722 C CA . SER A 1 88 ? -3.981 -17.662 -20.742 1.00 50.28 88 SER A CA 1
ATOM 723 C C . SER A 1 88 ? -3.481 -18.161 -19.384 1.00 50.28 88 SER A C 1
ATOM 725 O O . SER A 1 88 ? -4.090 -19.055 -18.805 1.00 50.28 88 SER A O 1
ATOM 727 N N . LEU A 1 89 ? -2.421 -17.562 -18.830 1.00 51.03 89 LEU A N 1
ATOM 728 C CA . LEU A 1 89 ? -1.856 -17.992 -17.542 1.00 51.03 89 LEU A CA 1
ATOM 729 C C . LEU A 1 89 ? -2.773 -17.662 -16.349 1.00 51.03 89 LEU A C 1
ATOM 731 O O . LEU A 1 89 ? -2.688 -18.280 -15.290 1.00 51.03 89 LEU A O 1
ATOM 735 N N . TRP A 1 90 ? -3.643 -16.664 -16.514 1.00 51.31 90 TRP A N 1
ATOM 736 C CA . TRP A 1 90 ? -4.540 -16.180 -15.468 1.00 51.31 90 TRP A CA 1
ATOM 737 C C . TRP A 1 90 ? -5.843 -16.990 -15.390 1.00 51.31 90 TRP A C 1
ATOM 739 O O . TRP A 1 90 ? -6.378 -17.193 -14.300 1.00 51.31 90 TRP A O 1
ATOM 749 N N . LEU A 1 91 ? -6.317 -17.519 -16.524 1.00 44.25 91 LEU A N 1
ATOM 750 C CA . LEU A 1 91 ? -7.512 -18.366 -16.589 1.00 44.25 91 LEU A CA 1
ATOM 751 C C . LEU A 1 91 ? -7.282 -19.755 -15.965 1.00 44.25 91 LEU A C 1
ATOM 753 O O . LEU A 1 91 ? -8.196 -20.324 -15.377 1.00 44.25 91 LEU A O 1
ATOM 757 N N . GLU A 1 92 ? -6.054 -20.275 -16.039 1.00 42.91 92 GLU A N 1
ATOM 758 C CA . GLU A 1 92 ? -5.683 -21.578 -15.466 1.00 42.91 92 GLU A CA 1
ATOM 759 C C . GLU A 1 92 ? -5.537 -21.556 -13.936 1.00 42.91 92 GLU A C 1
ATOM 761 O O . GLU A 1 92 ? -5.650 -22.594 -13.294 1.00 42.91 92 GLU A O 1
ATOM 766 N N . SER A 1 93 ? -5.337 -20.382 -13.325 1.00 39.75 93 SER A N 1
ATOM 767 C CA . SER A 1 93 ? -5.241 -20.243 -11.862 1.00 39.75 93 SER A CA 1
ATOM 768 C C . SER A 1 93 ? -6.606 -20.145 -11.164 1.00 39.75 93 SER A C 1
ATOM 770 O O . SER A 1 93 ? -6.655 -20.100 -9.933 1.00 39.75 93 SER A O 1
ATOM 772 N N . MET A 1 94 ? -7.696 -20.062 -11.932 1.00 43.84 94 MET A N 1
ATOM 773 C CA . MET A 1 94 ? -9.071 -19.899 -11.441 1.00 43.84 94 MET A CA 1
ATOM 774 C C . MET A 1 94 ? -9.966 -21.120 -11.740 1.00 43.84 94 MET A C 1
ATOM 776 O O . MET A 1 94 ? -11.168 -21.051 -11.475 1.00 43.84 94 MET A O 1
ATOM 780 N N . ALA A 1 95 ? -9.403 -22.204 -12.290 1.00 39.25 95 ALA A N 1
ATOM 781 C CA . ALA A 1 95 ? -10.089 -23.463 -12.600 1.00 39.25 95 ALA A CA 1
ATOM 782 C C . ALA A 1 95 ? -9.815 -24.556 -11.556 1.00 39.25 95 ALA A C 1
ATOM 784 O O . ALA A 1 95 ? -8.675 -24.618 -11.041 1.00 39.25 95 ALA A O 1
#

Radius of gyration: 14.76 Å; chains: 1; bounding box: 30×33×39 Å

Organism: NCBI:txid624315

Foldseek 3Di:
DVVLCVVVVHDLVNLCVQQVHDSVVSVCVVVVVDQDDLVSLVSVCVVSVVPPPVVSVVSNVVSVVSVVVVCVVVPPDDDDDDCVVVVVVVVVVVD